Protein AF-A0A968T1I7-F1 (afdb_monomer_lite)

Radius of gyration: 14.36 Å; chains: 1; bounding box: 43×31×31 Å

Sequence (96 aa):
MRNFYEEEGVFILNEGNYTYGNSSLSFYNTQSRQISNQVFFKTNGFPVGDVLQSMTLMDSLAFLVVNNSGKVLVMNANTFKFKAIIQGWYRLGSCS

Structure (mmCIF, N/CA/C/O backbone):
data_AF-A0A968T1I7-F1
#
_entry.id   AF-A0A968T1I7-F1
#
loop_
_atom_site.group_PDB
_atom_site.id
_atom_site.type_symbol
_atom_site.label_atom_id
_atom_site.label_alt_id
_atom_site.label_comp_id
_atom_site.label_asym_id
_atom_site.label_entity_id
_atom_site.label_seq_id
_atom_site.pdbx_PDB_ins_code
_atom_site.Cartn_x
_atom_site.Cartn_y
_atom_site.Cartn_z
_atom_site.occupancy
_atom_site.B_iso_or_equiv
_atom_site.auth_seq_id
_atom_site.auth_comp_id
_atom_site.auth_asym_id
_atom_site.auth_atom_id
_atom_site.pdbx_PDB_model_num
ATOM 1 N N . MET A 1 1 ? -14.333 -16.836 9.548 1.00 45.16 1 MET A N 1
ATOM 2 C CA . MET A 1 1 ? -13.310 -16.170 8.709 1.00 45.16 1 MET A CA 1
ATOM 3 C C . MET A 1 1 ? -13.855 -14.794 8.358 1.00 45.16 1 MET A C 1
ATOM 5 O O . MET A 1 1 ? -15.001 -14.745 7.941 1.00 45.16 1 MET A O 1
ATOM 9 N N . ARG A 1 2 ? -13.124 -13.701 8.620 1.00 43.81 2 ARG A N 1
ATOM 10 C CA . ARG A 1 2 ? -13.593 -12.330 8.331 1.00 43.81 2 ARG A CA 1
ATOM 11 C C . ARG A 1 2 ? -13.123 -11.911 6.937 1.00 43.81 2 ARG A C 1
ATOM 13 O O . ARG A 1 2 ? -11.918 -11.890 6.686 1.00 43.81 2 ARG A O 1
ATOM 20 N N . ASN A 1 3 ? -14.076 -11.620 6.059 1.00 40.62 3 ASN A N 1
ATOM 21 C CA . ASN A 1 3 ? -13.850 -11.080 4.724 1.00 40.62 3 ASN A CA 1
ATOM 22 C C . ASN A 1 3 ? -13.931 -9.553 4.806 1.00 40.62 3 ASN A C 1
ATOM 24 O O . ASN A 1 3 ? -14.911 -9.027 5.314 1.00 40.62 3 ASN A O 1
ATOM 28 N N . PHE A 1 4 ? -12.939 -8.822 4.297 1.00 49.78 4 PHE A N 1
ATOM 29 C CA . PHE A 1 4 ? -12.922 -7.355 4.408 1.00 49.78 4 PHE A CA 1
ATOM 30 C C . PHE A 1 4 ? -13.709 -6.670 3.283 1.00 49.78 4 PHE A C 1
ATOM 32 O O . PHE A 1 4 ? -13.597 -5.469 3.088 1.00 49.78 4 PHE A O 1
ATOM 39 N N . TYR A 1 5 ? -14.572 -7.421 2.594 1.00 48.34 5 TYR A N 1
ATOM 40 C CA . TYR A 1 5 ? -15.748 -6.846 1.944 1.00 48.34 5 TYR A CA 1
ATOM 41 C C . TYR A 1 5 ? -16.749 -6.273 2.963 1.00 48.34 5 TYR A C 1
ATOM 43 O O . TYR A 1 5 ? -17.625 -5.509 2.579 1.00 48.34 5 TYR A O 1
ATOM 51 N N . GLU A 1 6 ? -16.634 -6.649 4.244 1.00 47.25 6 GLU A N 1
ATOM 52 C CA . GLU A 1 6 ? -17.560 -6.242 5.310 1.00 47.25 6 GLU A CA 1
ATOM 53 C C . GLU A 1 6 ? -17.081 -5.047 6.152 1.00 47.25 6 GLU A C 1
ATOM 55 O O . GLU A 1 6 ? -17.870 -4.497 6.920 1.00 47.25 6 GLU A O 1
ATOM 60 N N . GLU A 1 7 ? -15.826 -4.601 6.024 1.00 55.88 7 GLU A N 1
ATOM 61 C CA . GLU A 1 7 ? -15.426 -3.309 6.590 1.00 55.88 7 GLU A CA 1
ATOM 62 C C . GLU A 1 7 ? -15.662 -2.233 5.538 1.00 55.88 7 GLU A C 1
ATOM 64 O O . GLU A 1 7 ? -14.913 -2.112 4.570 1.00 55.88 7 GLU A O 1
ATOM 69 N N . GLU A 1 8 ? -16.731 -1.458 5.717 1.00 70.12 8 GLU A N 1
ATOM 70 C CA . GLU A 1 8 ? -16.982 -0.283 4.895 1.00 70.12 8 GLU A CA 1
ATOM 71 C C . GLU A 1 8 ? -15.777 0.669 5.004 1.00 70.12 8 GLU A C 1
ATOM 73 O O . GLU A 1 8 ? -15.493 1.284 6.039 1.00 70.12 8 GLU A O 1
ATOM 78 N N . GLY A 1 9 ? -15.007 0.745 3.927 1.00 77.00 9 GLY A N 1
ATOM 79 C CA . GLY A 1 9 ? -13.778 1.507 3.911 1.00 77.00 9 GLY A CA 1
ATOM 80 C C . GLY A 1 9 ? -13.340 1.833 2.499 1.00 77.00 9 GLY A C 1
ATOM 81 O O . GLY A 1 9 ? -13.615 1.104 1.548 1.00 77.00 9 GLY A O 1
ATOM 82 N N . VAL A 1 10 ? -12.670 2.968 2.362 1.00 86.38 10 VAL A N 1
ATOM 83 C CA . VAL A 1 10 ? -12.213 3.490 1.078 1.00 86.38 10 VAL A CA 1
ATOM 84 C C . VAL A 1 10 ? -10.696 3.523 1.082 1.00 86.38 10 VAL A C 1
ATOM 86 O O . VAL A 1 10 ? -10.067 4.110 1.966 1.00 86.38 10 VAL A O 1
ATOM 89 N N . PHE A 1 11 ? -10.103 2.902 0.068 1.00 88.12 11 PHE A N 1
ATOM 90 C CA . PHE A 1 11 ? -8.683 3.041 -0.207 1.00 88.12 11 PHE A CA 1
ATOM 91 C C . PHE A 1 11 ? -8.434 4.316 -1.000 1.00 88.12 11 PHE A C 1
ATOM 93 O O . PHE A 1 11 ? -9.065 4.559 -2.026 1.00 88.12 11 PHE A O 1
ATOM 100 N N . ILE A 1 12 ? -7.484 5.110 -0.525 1.00 88.50 12 ILE A N 1
ATOM 101 C CA . ILE A 1 12 ? -7.050 6.347 -1.160 1.00 88.50 12 ILE A CA 1
ATOM 102 C C . ILE A 1 12 ? -5.608 6.129 -1.602 1.00 88.50 12 ILE A C 1
ATOM 104 O O . ILE A 1 12 ? -4.710 5.915 -0.780 1.00 88.50 12 ILE A O 1
ATOM 108 N N . LEU A 1 13 ? -5.406 6.139 -2.915 1.00 88.31 13 LEU A N 1
ATOM 109 C CA . LEU A 1 13 ? -4.103 5.972 -3.534 1.00 88.31 13 LEU A CA 1
ATOM 110 C C . LEU A 1 13 ? -3.485 7.357 -3.687 1.00 88.31 13 LEU A C 1
ATOM 112 O O . LEU A 1 13 ? -4.063 8.227 -4.334 1.00 88.31 13 LEU A O 1
ATOM 116 N N . ASN A 1 14 ? -2.312 7.556 -3.097 1.00 84.44 14 ASN A N 1
ATOM 117 C CA . ASN A 1 14 ? -1.529 8.763 -3.305 1.00 84.44 14 ASN A CA 1
ATOM 118 C C . ASN A 1 14 ? -0.372 8.405 -4.232 1.00 84.44 14 ASN A C 1
ATOM 120 O O . ASN A 1 14 ? 0.560 7.703 -3.826 1.00 84.44 14 ASN A O 1
ATOM 124 N N . GLU A 1 15 ? -0.435 8.894 -5.468 1.00 70.69 15 GLU A N 1
ATOM 125 C CA . GLU A 1 15 ? 0.584 8.654 -6.495 1.00 70.69 15 GLU A CA 1
ATOM 126 C C . GLU A 1 15 ? 1.980 9.103 -6.043 1.00 70.69 15 GLU A C 1
ATOM 128 O O . GLU A 1 15 ? 2.977 8.467 -6.387 1.00 70.69 15 GLU A O 1
ATOM 133 N N . GLY A 1 16 ? 2.047 10.141 -5.207 1.00 70.50 16 GLY A N 1
ATOM 134 C CA . GLY A 1 16 ? 3.303 10.791 -4.861 1.00 70.50 16 GLY A CA 1
ATOM 135 C C . GLY A 1 16 ? 3.793 11.683 -6.002 1.00 70.50 16 GLY A C 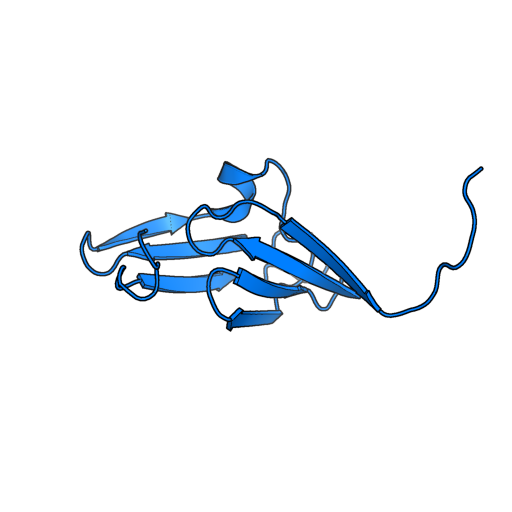1
ATOM 136 O O . GLY A 1 16 ? 3.058 11.987 -6.937 1.00 70.50 16 GLY A O 1
ATOM 137 N N . ASN A 1 17 ? 5.036 12.138 -5.907 1.00 68.81 17 ASN A N 1
ATOM 138 C CA . ASN A 1 17 ? 5.682 12.924 -6.943 1.00 68.81 17 ASN A CA 1
ATOM 139 C C . ASN A 1 17 ? 6.491 12.004 -7.864 1.00 68.81 17 ASN A C 1
ATOM 141 O O . ASN A 1 17 ? 7.126 11.046 -7.414 1.00 68.81 17 ASN A O 1
ATOM 145 N N . TYR A 1 18 ? 6.499 12.329 -9.153 1.00 54.06 18 TYR A N 1
ATOM 146 C CA . TYR A 1 18 ? 7.290 11.622 -10.153 1.00 54.06 18 TYR A CA 1
ATOM 147 C C . TYR A 1 18 ? 8.772 11.620 -9.725 1.00 54.06 18 TYR A C 1
ATOM 149 O O . TYR A 1 18 ? 9.308 12.679 -9.408 1.00 54.06 18 TYR A O 1
ATOM 157 N N . THR A 1 19 ? 9.426 10.450 -9.694 1.00 58.59 19 THR A N 1
ATOM 158 C CA . THR A 1 19 ? 10.843 10.198 -9.305 1.00 58.59 19 THR A CA 1
ATOM 159 C C . THR A 1 19 ? 11.237 10.269 -7.819 1.00 58.59 19 THR A C 1
ATOM 161 O O . THR A 1 19 ? 12.409 10.065 -7.508 1.00 58.59 19 THR A O 1
ATOM 164 N N . TYR A 1 20 ? 10.307 10.509 -6.887 1.00 61.94 20 TYR A N 1
ATOM 165 C CA . TYR A 1 20 ? 10.640 10.663 -5.456 1.00 61.94 20 TYR A CA 1
ATOM 166 C C . TYR A 1 20 ? 10.337 9.444 -4.567 1.00 61.94 20 TYR A C 1
ATOM 168 O O . TYR A 1 20 ? 10.619 9.482 -3.368 1.00 61.94 20 TYR A O 1
ATOM 176 N N . GLY A 1 21 ? 9.751 8.372 -5.099 1.00 61.22 21 GLY A N 1
ATOM 177 C CA . GLY A 1 21 ? 9.491 7.126 -4.367 1.00 61.22 21 GLY A CA 1
ATOM 178 C C . GLY A 1 21 ? 8.497 7.263 -3.217 1.00 61.22 21 GLY A C 1
ATOM 179 O O . GLY A 1 21 ? 8.446 6.406 -2.336 1.00 61.22 21 GLY A O 1
ATOM 180 N N . ASN A 1 22 ? 7.724 8.350 -3.187 1.00 72.06 22 ASN A N 1
ATOM 181 C CA . ASN A 1 22 ? 6.879 8.744 -2.060 1.00 72.06 22 ASN A CA 1
ATOM 182 C C . ASN A 1 22 ? 5.395 8.408 -2.268 1.00 72.06 22 ASN A C 1
ATOM 184 O O . ASN A 1 22 ? 4.532 9.015 -1.626 1.00 72.06 22 ASN A O 1
ATOM 188 N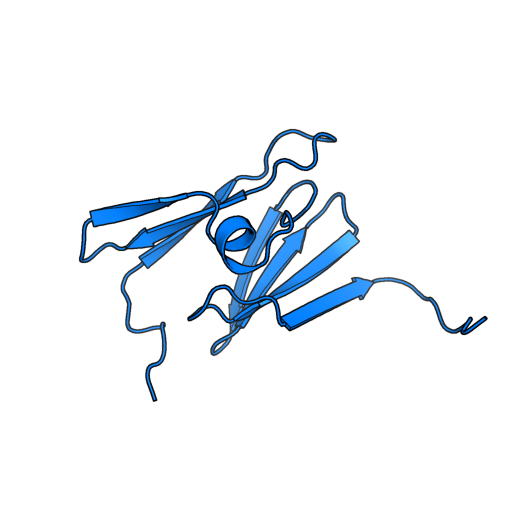 N . SER A 1 23 ? 5.082 7.449 -3.148 1.00 79.94 23 SER A N 1
ATOM 189 C CA . SER A 1 23 ? 3.710 6.955 -3.247 1.00 79.94 23 SER A CA 1
ATOM 190 C C . SER A 1 23 ? 3.287 6.329 -1.917 1.00 79.94 23 SER A C 1
ATOM 192 O O . SER A 1 23 ? 4.070 5.668 -1.222 1.00 79.94 23 SER A O 1
ATOM 194 N N . SER A 1 24 ? 2.039 6.562 -1.526 1.00 83.69 24 SER A N 1
ATOM 195 C CA . SER A 1 24 ? 1.519 6.050 -0.264 1.00 83.69 24 SER A CA 1
ATOM 196 C C . SER A 1 24 ? 0.076 5.604 -0.397 1.00 83.69 24 SER A C 1
ATOM 198 O O . SER A 1 24 ? -0.696 6.127 -1.196 1.00 83.69 24 SER A O 1
ATOM 200 N N . LEU A 1 25 ? -0.292 4.622 0.419 1.00 88.62 25 LEU A N 1
ATOM 201 C CA . LEU A 1 25 ? -1.660 4.146 0.515 1.00 88.62 25 LEU A CA 1
ATOM 202 C C . LEU A 1 25 ? -2.263 4.620 1.832 1.00 88.62 25 LEU A C 1
ATOM 204 O O . LEU A 1 25 ? -1.667 4.418 2.898 1.00 88.62 25 LEU A O 1
ATOM 208 N N . SER A 1 26 ? -3.446 5.214 1.747 1.00 89.69 26 SER A N 1
ATOM 209 C CA . SER A 1 26 ? -4.271 5.558 2.899 1.00 89.69 26 SER A CA 1
ATOM 210 C C . SER A 1 26 ? -5.552 4.732 2.889 1.00 89.69 26 SER A C 1
ATOM 212 O O . SER A 1 26 ? -6.073 4.376 1.833 1.00 89.69 26 SER A O 1
ATOM 214 N N . PHE A 1 27 ? -6.056 4.419 4.077 1.00 89.25 27 PHE A N 1
ATOM 215 C CA . PHE A 1 27 ? -7.318 3.715 4.260 1.00 89.25 27 PHE A CA 1
ATOM 216 C C . PHE A 1 27 ? -8.229 4.545 5.155 1.00 89.25 27 PHE A C 1
ATOM 218 O O . PHE A 1 27 ? -7.844 4.922 6.265 1.00 89.25 27 PHE A O 1
ATOM 225 N N . TYR A 1 28 ? -9.419 4.847 4.658 1.00 87.94 28 TYR A N 1
ATOM 226 C CA . TYR A 1 28 ? -10.472 5.507 5.411 1.00 87.94 28 TYR A CA 1
ATOM 227 C C . TYR A 1 28 ? -11.495 4.467 5.852 1.00 87.94 28 TYR A C 1
ATOM 229 O O . TYR A 1 28 ? -12.091 3.808 5.006 1.00 87.94 28 TYR A O 1
ATOM 237 N N . ASN A 1 29 ? -11.710 4.335 7.158 1.00 85.25 29 ASN A N 1
ATOM 238 C CA . ASN A 1 29 ? -12.762 3.486 7.707 1.00 85.25 29 ASN A CA 1
ATOM 239 C C . ASN A 1 29 ? -14.033 4.338 7.875 1.00 85.25 29 ASN A C 1
ATOM 241 O O . ASN A 1 29 ? -14.016 5.330 8.610 1.00 85.25 29 ASN A O 1
ATOM 245 N N . THR A 1 30 ? -15.122 3.988 7.185 1.00 82.88 30 THR A N 1
ATOM 246 C CA . THR A 1 30 ? -16.357 4.798 7.196 1.00 82.88 30 THR A CA 1
ATOM 247 C C . THR A 1 30 ? -17.119 4.666 8.516 1.00 82.88 30 THR A C 1
ATOM 249 O O . THR A 1 30 ? -17.784 5.616 8.930 1.00 82.88 30 THR A O 1
ATOM 252 N N . GLN A 1 31 ? -16.980 3.531 9.209 1.00 83.94 31 GLN A N 1
ATOM 253 C CA . GLN A 1 31 ? -17.658 3.260 10.477 1.00 83.94 31 GLN A CA 1
ATOM 254 C C . GLN A 1 31 ? -17.069 4.102 11.612 1.00 83.94 31 GLN A C 1
ATOM 256 O O . GLN A 1 31 ? -17.797 4.784 12.331 1.00 83.94 31 GLN A O 1
ATOM 261 N N . SER A 1 32 ? -15.741 4.101 11.756 1.00 85.50 32 SER A N 1
ATOM 262 C CA . SER A 1 32 ? -15.044 4.906 12.768 1.00 85.50 32 SER A CA 1
ATOM 263 C C . SER A 1 32 ? -14.810 6.352 12.326 1.00 85.50 32 SER A C 1
ATOM 265 O O . SER A 1 32 ? -14.465 7.197 13.154 1.00 85.50 32 SER A O 1
ATOM 267 N N . ARG A 1 33 ? -14.998 6.646 11.030 1.00 85.69 33 ARG A N 1
ATOM 268 C CA . ARG A 1 33 ? -14.692 7.929 10.376 1.00 85.69 33 ARG A CA 1
ATOM 269 C C . ARG A 1 33 ? -13.234 8.358 10.545 1.00 85.69 33 ARG A C 1
ATOM 271 O O . ARG A 1 33 ? -12.933 9.552 10.544 1.00 85.69 33 ARG A O 1
ATOM 278 N N . GLN A 1 34 ? -12.326 7.398 10.685 1.00 85.06 34 GLN A N 1
ATOM 279 C CA . GLN A 1 34 ? -10.900 7.654 10.855 1.00 85.06 34 GLN A CA 1
ATOM 280 C C . GLN A 1 34 ? -10.126 7.342 9.580 1.00 85.06 34 GLN A C 1
ATOM 282 O O . GLN A 1 34 ? -10.405 6.372 8.874 1.00 85.06 34 GLN A O 1
ATOM 287 N N . ILE A 1 35 ? -9.106 8.157 9.317 1.00 88.19 35 ILE A N 1
ATOM 288 C CA . ILE A 1 35 ? -8.152 7.932 8.236 1.00 88.19 35 ILE A CA 1
ATOM 289 C C . ILE A 1 35 ? -6.837 7.395 8.794 1.00 88.19 35 ILE A C 1
ATOM 291 O O . ILE A 1 35 ? -6.237 7.961 9.708 1.00 88.19 35 ILE A O 1
ATOM 295 N N . SER A 1 36 ? -6.366 6.306 8.204 1.00 88.25 36 SER A N 1
ATOM 296 C CA . SER A 1 36 ? -5.045 5.747 8.450 1.00 88.25 36 SER A CA 1
ATOM 297 C C . SER A 1 36 ? -4.159 6.033 7.249 1.00 88.25 36 SER A C 1
ATOM 299 O O . SER A 1 36 ? -4.369 5.495 6.166 1.00 88.25 36 SER A O 1
ATOM 301 N N . ASN A 1 37 ? -3.158 6.890 7.437 1.00 89.62 37 ASN A N 1
ATOM 302 C CA . ASN A 1 37 ? -2.191 7.220 6.392 1.00 89.62 37 ASN A CA 1
ATOM 303 C C . ASN A 1 37 ? -0.997 6.261 6.401 1.00 89.62 37 ASN A C 1
ATOM 305 O O . ASN A 1 37 ? -0.577 5.810 7.475 1.00 89.62 37 ASN A O 1
ATOM 309 N N . GLN A 1 38 ? -0.425 6.026 5.215 1.00 87.62 38 GLN A N 1
ATOM 310 C CA . GLN A 1 38 ? 0.769 5.198 4.991 1.00 87.62 38 GLN A CA 1
ATOM 311 C C . GLN A 1 38 ? 0.611 3.756 5.509 1.00 87.62 38 GLN A C 1
ATOM 313 O O . GLN A 1 38 ? 1.543 3.189 6.084 1.00 87.62 38 GLN A O 1
ATOM 318 N N . VAL A 1 39 ? -0.570 3.155 5.321 1.00 90.12 39 VAL A N 1
ATOM 319 C CA . VAL A 1 39 ? -0.903 1.835 5.896 1.00 90.12 39 VAL A CA 1
ATOM 320 C C . VAL A 1 39 ? 0.045 0.736 5.425 1.00 90.12 39 VAL A C 1
ATOM 322 O O . VAL A 1 39 ? 0.459 -0.102 6.218 1.00 90.12 39 VAL A O 1
ATOM 325 N N . PHE A 1 40 ? 0.472 0.783 4.162 1.00 88.25 40 PHE A N 1
ATOM 326 C CA . PHE A 1 40 ? 1.396 -0.206 3.615 1.00 88.25 40 PHE A CA 1
ATOM 327 C C . PHE A 1 40 ? 2.792 -0.114 4.248 1.00 88.25 40 PHE A C 1
ATOM 329 O O . PHE A 1 40 ? 3.347 -1.132 4.661 1.00 88.25 40 PHE A O 1
ATOM 336 N N . PHE A 1 41 ? 3.341 1.100 4.363 1.00 87.69 41 PHE A N 1
ATOM 337 C CA . PHE A 1 41 ? 4.664 1.325 4.949 1.00 87.69 41 PHE A CA 1
ATOM 338 C C . PHE A 1 41 ? 4.683 0.959 6.434 1.00 87.69 41 PHE A C 1
ATOM 340 O O . PHE A 1 41 ? 5.586 0.257 6.881 1.00 87.69 41 PHE A O 1
ATOM 347 N N . LYS A 1 42 ? 3.649 1.359 7.185 1.00 87.81 42 LYS A N 1
ATOM 348 C CA . LYS A 1 42 ? 3.518 1.033 8.613 1.00 87.81 42 LYS A CA 1
ATOM 349 C C . LYS A 1 42 ? 3.489 -0.472 8.876 1.00 87.81 42 LYS A C 1
ATOM 351 O O . LYS A 1 42 ? 4.037 -0.916 9.878 1.00 87.81 42 LYS A O 1
ATOM 356 N N . THR A 1 43 ? 2.867 -1.244 7.987 1.00 90.62 43 THR A N 1
ATOM 357 C CA . THR A 1 43 ? 2.751 -2.699 8.146 1.00 90.62 43 THR A CA 1
ATOM 358 C C . THR A 1 43 ? 3.986 -3.459 7.664 1.00 90.62 43 THR A C 1
ATOM 360 O O . THR A 1 43 ? 4.352 -4.460 8.276 1.00 90.62 43 THR A O 1
ATOM 363 N N . ASN A 1 44 ? 4.610 -3.030 6.564 1.00 89.50 44 ASN A N 1
ATOM 364 C CA . ASN A 1 44 ? 5.644 -3.822 5.884 1.00 89.50 44 ASN A CA 1
ATOM 365 C C . ASN A 1 44 ? 7.064 -3.260 6.024 1.00 89.50 44 ASN A C 1
ATOM 367 O O . ASN A 1 44 ? 8.021 -3.967 5.728 1.00 89.50 44 ASN A O 1
ATOM 371 N N . GLY A 1 45 ? 7.217 -2.008 6.463 1.00 86.56 45 GLY A N 1
ATOM 372 C CA . GLY A 1 45 ? 8.516 -1.362 6.667 1.00 86.56 45 GLY A CA 1
ATOM 373 C C . GLY A 1 45 ? 9.212 -0.878 5.390 1.00 86.56 45 GLY A C 1
ATOM 374 O O . GLY A 1 45 ? 10.359 -0.449 5.460 1.00 86.56 45 GLY A O 1
ATOM 375 N N . PHE A 1 46 ? 8.550 -0.926 4.229 1.00 84.88 46 PHE A N 1
ATOM 376 C CA . PHE A 1 46 ? 9.085 -0.425 2.958 1.00 84.88 46 PHE A CA 1
ATOM 377 C C . PHE A 1 46 ? 7.998 0.279 2.124 1.00 84.88 46 PHE A C 1
ATOM 379 O O . PHE A 1 46 ? 6.806 0.003 2.310 1.00 84.88 46 PHE A O 1
ATOM 386 N N . PRO A 1 47 ? 8.366 1.239 1.251 1.00 83.38 47 PRO A N 1
ATOM 387 C CA . PRO A 1 47 ? 7.399 2.008 0.471 1.00 83.38 47 PRO A CA 1
ATOM 388 C C . PRO A 1 47 ? 6.771 1.170 -0.649 1.00 83.38 47 PRO A C 1
ATOM 390 O O . PRO A 1 47 ? 7.352 0.196 -1.127 1.00 83.38 47 PRO A O 1
ATOM 393 N N . VAL A 1 48 ? 5.590 1.581 -1.114 1.00 81.75 48 VAL A N 1
ATOM 394 C CA . VAL A 1 48 ? 4.907 0.935 -2.251 1.00 81.75 48 VAL A CA 1
ATOM 395 C C . VAL A 1 48 ? 5.760 1.086 -3.527 1.00 81.75 48 VAL A C 1
ATOM 397 O O . VAL A 1 48 ? 6.007 0.122 -4.258 1.00 81.75 48 VAL A O 1
ATOM 400 N N . GLY A 1 49 ? 6.318 2.275 -3.755 1.00 78.94 49 GLY A N 1
ATOM 401 C CA . GLY A 1 49 ? 7.261 2.548 -4.840 1.00 78.94 49 GLY A CA 1
ATOM 402 C C . GLY A 1 49 ? 7.030 3.909 -5.483 1.00 78.94 49 GLY A C 1
ATOM 403 O O . GLY A 1 49 ? 6.590 4.849 -4.821 1.00 78.94 49 GLY A O 1
ATOM 404 N N . ASP A 1 50 ? 7.304 3.992 -6.781 1.00 72.94 50 ASP A N 1
ATOM 405 C CA . ASP A 1 50 ? 7.155 5.211 -7.571 1.00 72.94 50 ASP A CA 1
ATOM 406 C C . ASP A 1 50 ? 5.873 5.185 -8.406 1.00 72.94 50 ASP A C 1
ATOM 408 O O . ASP A 1 50 ? 5.747 4.372 -9.321 1.00 72.94 50 ASP A O 1
ATOM 412 N N . VAL A 1 51 ? 4.960 6.123 -8.134 1.00 75.25 51 VAL A N 1
ATOM 413 C CA . VAL A 1 51 ? 3.703 6.320 -8.878 1.00 75.25 51 VAL A CA 1
ATOM 414 C C . VAL A 1 51 ? 2.751 5.124 -8.755 1.00 75.25 51 VAL A C 1
ATOM 416 O O . VAL A 1 51 ? 2.670 4.251 -9.625 1.00 75.25 51 VAL A O 1
ATOM 419 N N . LEU A 1 52 ? 2.004 5.095 -7.647 1.00 80.25 52 LEU A N 1
ATOM 420 C CA . LEU A 1 52 ? 0.898 4.159 -7.436 1.00 80.25 52 LEU A CA 1
ATOM 421 C C . LEU A 1 52 ? -0.311 4.586 -8.280 1.00 80.25 52 LEU A C 1
ATOM 423 O O . LEU A 1 52 ? -1.096 5.421 -7.848 1.00 80.25 52 LEU A O 1
ATOM 427 N N . GLN A 1 53 ? -0.449 4.006 -9.469 1.00 83.44 53 GLN A N 1
ATOM 428 C CA . GLN A 1 53 ? -1.411 4.460 -10.475 1.00 83.44 53 GLN A CA 1
ATOM 429 C C . GLN A 1 53 ? -2.816 3.898 -10.252 1.00 83.44 53 GLN A C 1
ATOM 431 O O . GLN A 1 53 ? -3.814 4.592 -10.424 1.00 83.44 53 GLN A O 1
ATOM 436 N N . SER A 1 54 ? -2.919 2.611 -9.924 1.00 85.19 54 SER A N 1
ATOM 437 C CA . SER A 1 54 ? -4.221 1.973 -9.753 1.00 85.19 54 SER A CA 1
ATOM 438 C C . SER A 1 54 ? -4.168 0.832 -8.754 1.00 85.19 54 SER A C 1
ATOM 440 O O . SER A 1 54 ? -3.108 0.296 -8.422 1.00 85.19 54 SER A O 1
ATOM 442 N N . MET A 1 55 ? -5.344 0.476 -8.246 1.00 88.31 55 MET A N 1
ATOM 443 C CA . MET A 1 55 ? -5.520 -0.651 -7.351 1.00 88.31 55 MET A CA 1
ATOM 444 C C . MET A 1 55 ? -6.778 -1.417 -7.739 1.00 88.31 55 MET A C 1
ATOM 446 O O . MET A 1 55 ? -7.798 -0.824 -8.078 1.00 88.31 55 MET A O 1
ATOM 450 N N . THR A 1 56 ? -6.712 -2.741 -7.671 1.00 88.38 56 THR A N 1
ATOM 451 C CA . THR A 1 56 ? -7.866 -3.631 -7.831 1.00 88.38 56 THR A CA 1
ATOM 452 C C . THR A 1 56 ? -7.934 -4.586 -6.651 1.00 88.38 56 THR A C 1
ATOM 454 O O . THR A 1 56 ? -6.913 -5.111 -6.209 1.00 88.38 56 THR A O 1
ATOM 457 N N . LEU A 1 57 ? -9.139 -4.804 -6.134 1.00 85.19 57 LEU A N 1
ATOM 458 C CA . LEU A 1 57 ? -9.410 -5.786 -5.092 1.00 85.19 57 LEU A CA 1
ATOM 459 C C . LEU A 1 57 ? -9.994 -7.039 -5.741 1.00 85.19 57 LEU A C 1
ATOM 461 O O . LEU A 1 57 ? -10.966 -6.951 -6.488 1.00 85.19 57 LEU A O 1
ATOM 465 N N . MET A 1 58 ? -9.404 -8.193 -5.449 1.00 83.44 58 MET A N 1
ATOM 466 C CA . MET A 1 58 ? -9.920 -9.496 -5.861 1.00 83.44 58 MET A CA 1
ATOM 467 C C . MET A 1 58 ? -9.769 -10.460 -4.686 1.00 83.44 58 MET A C 1
ATOM 469 O O . MET A 1 58 ? -8.671 -10.649 -4.157 1.00 83.44 58 MET A O 1
ATOM 473 N N . ASP A 1 59 ? -10.881 -11.031 -4.240 1.00 84.38 59 ASP A N 1
ATOM 474 C CA . ASP A 1 59 ? -10.977 -11.817 -3.008 1.00 84.38 59 ASP A CA 1
ATOM 475 C C . ASP A 1 59 ? -10.420 -11.067 -1.782 1.00 84.38 59 ASP A C 1
ATOM 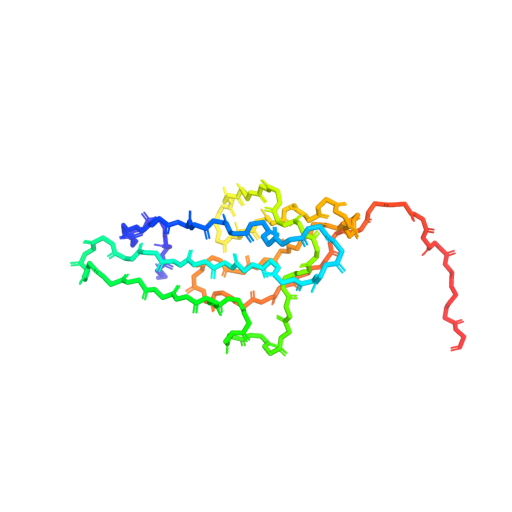477 O O . ASP A 1 59 ? -10.881 -9.991 -1.405 1.00 84.38 59 ASP A O 1
ATOM 481 N N . SER A 1 60 ? -9.393 -11.632 -1.149 1.00 85.69 60 SER A N 1
ATOM 482 C CA . SER A 1 60 ? -8.696 -11.040 0.000 1.00 85.69 60 SER A CA 1
ATOM 483 C C . SER A 1 60 ? -7.402 -10.315 -0.387 1.00 85.69 60 SER A C 1
ATOM 485 O O . SER A 1 60 ? -6.598 -9.957 0.485 1.00 85.69 60 SER A O 1
ATOM 487 N N . LEU A 1 61 ? -7.165 -10.137 -1.688 1.00 87.50 61 LEU A N 1
ATOM 488 C CA . LEU A 1 61 ? -5.941 -9.577 -2.242 1.00 87.50 61 LEU A CA 1
ATOM 489 C C . LEU A 1 61 ? -6.209 -8.212 -2.877 1.00 87.50 61 LEU A C 1
ATOM 491 O O . LEU A 1 61 ? -7.186 -8.003 -3.590 1.00 87.50 61 LEU A O 1
ATOM 495 N N . ALA A 1 62 ? -5.291 -7.288 -2.629 1.00 89.62 62 ALA A N 1
ATOM 496 C CA . ALA A 1 62 ? -5.208 -6.010 -3.303 1.00 89.62 62 ALA A CA 1
ATOM 497 C C . ALA A 1 62 ? -4.002 -6.027 -4.244 1.00 89.62 62 ALA A C 1
ATOM 499 O O . ALA A 1 62 ? -2.873 -6.292 -3.821 1.00 89.62 62 ALA A O 1
ATOM 500 N N . PHE A 1 63 ? -4.264 -5.738 -5.512 1.00 89.56 63 PHE A N 1
ATOM 501 C CA . PHE A 1 63 ? -3.285 -5.613 -6.581 1.00 89.56 63 PHE A CA 1
ATOM 502 C C . PHE A 1 63 ? -3.035 -4.131 -6.812 1.00 89.56 63 PHE A C 1
ATOM 504 O O . PHE A 1 63 ? -3.945 -3.415 -7.216 1.00 89.56 63 PHE A O 1
ATOM 511 N N . LEU A 1 64 ? -1.821 -3.671 -6.535 1.00 89.31 64 LEU A N 1
ATOM 512 C CA . LEU A 1 64 ? -1.390 -2.289 -6.691 1.00 89.31 64 LEU A CA 1
ATOM 513 C C . LEU A 1 64 ? -0.498 -2.185 -7.924 1.00 89.31 64 LEU A C 1
ATOM 515 O O . LEU A 1 64 ? 0.587 -2.767 -7.953 1.00 89.31 64 LEU A O 1
ATOM 519 N N . VAL A 1 65 ? -0.935 -1.439 -8.931 1.00 87.19 65 VAL A N 1
ATOM 520 C CA . VAL A 1 65 ? -0.159 -1.182 -10.146 1.00 87.19 65 VAL A CA 1
ATOM 521 C C . VAL A 1 65 ? 0.731 0.034 -9.911 1.00 87.19 65 VAL A C 1
ATOM 523 O O . VAL A 1 65 ? 0.242 1.140 -9.672 1.00 87.19 65 VAL A O 1
ATOM 526 N N . VAL A 1 66 ? 2.046 -0.175 -9.976 1.00 82.81 66 VAL A N 1
ATOM 527 C CA . VAL A 1 66 ? 3.054 0.864 -9.738 1.00 82.81 66 VAL A CA 1
ATOM 528 C C . VAL A 1 66 ? 3.776 1.150 -11.055 1.00 82.81 66 VAL A C 1
ATOM 530 O O . VAL A 1 66 ? 4.642 0.378 -11.478 1.00 82.81 66 VAL A O 1
ATOM 533 N N . ASN A 1 67 ? 3.377 2.235 -11.726 1.00 67.88 67 ASN A N 1
ATOM 534 C CA . ASN A 1 67 ? 3.699 2.507 -13.132 1.00 67.88 67 ASN A CA 1
ATOM 535 C C . ASN A 1 67 ? 5.203 2.741 -13.344 1.00 67.88 67 ASN A C 1
ATOM 537 O O . ASN A 1 67 ? 5.847 1.992 -14.076 1.00 67.88 67 ASN A O 1
ATOM 541 N N . ASN A 1 68 ? 5.801 3.683 -12.609 1.00 66.31 68 ASN A N 1
ATOM 542 C CA . ASN A 1 68 ? 7.220 4.025 -12.763 1.00 66.31 68 ASN A CA 1
ATOM 543 C C . ASN A 1 68 ? 8.173 2.970 -12.155 1.00 66.31 68 ASN A C 1
ATOM 545 O O . ASN A 1 68 ? 9.388 3.130 -12.162 1.00 66.31 68 ASN A O 1
ATOM 549 N N . SER A 1 69 ? 7.636 1.875 -11.611 1.00 63.59 69 SER A N 1
ATOM 550 C CA . SER A 1 69 ? 8.418 0.734 -11.121 1.00 63.59 69 SER A CA 1
ATOM 551 C C . SER A 1 69 ? 8.208 -0.546 -11.940 1.00 63.59 69 SER A C 1
ATOM 553 O O . SER A 1 69 ? 8.789 -1.571 -11.582 1.00 63.59 69 SER A O 1
ATOM 555 N N . GLY A 1 70 ? 7.364 -0.527 -12.984 1.00 73.38 70 GLY A N 1
ATOM 556 C CA . GLY A 1 70 ? 7.109 -1.692 -13.846 1.00 73.38 70 GLY A CA 1
ATOM 557 C C . GLY A 1 70 ? 6.651 -2.946 -13.089 1.00 73.38 70 GLY A C 1
ATOM 558 O O . GLY A 1 70 ? 6.947 -4.070 -13.500 1.00 73.38 70 GLY A O 1
ATOM 559 N N . LYS A 1 71 ? 5.986 -2.770 -11.941 1.00 81.75 71 LYS A N 1
ATOM 560 C CA . LYS A 1 71 ? 5.651 -3.860 -11.018 1.00 81.75 71 LYS A CA 1
ATOM 561 C C . LYS A 1 71 ? 4.210 -3.752 -10.535 1.00 81.75 71 LYS A C 1
ATOM 563 O O . LYS A 1 71 ? 3.698 -2.658 -10.303 1.00 81.75 71 LYS A O 1
ATOM 568 N N . VAL A 1 72 ? 3.588 -4.903 -10.315 1.00 87.00 72 VAL A N 1
ATOM 569 C CA . VAL A 1 72 ? 2.325 -5.020 -9.587 1.00 87.00 72 VAL A CA 1
ATOM 570 C C . VAL A 1 72 ? 2.627 -5.606 -8.217 1.00 87.00 72 VAL A C 1
ATOM 572 O O . VAL A 1 72 ? 3.175 -6.700 -8.099 1.00 87.00 72 VAL A O 1
ATOM 575 N N . LEU A 1 73 ? 2.299 -4.866 -7.168 1.00 88.69 73 LEU A N 1
ATOM 576 C CA . LEU A 1 73 ? 2.411 -5.334 -5.795 1.00 88.69 73 LEU A CA 1
ATOM 577 C C . LEU A 1 73 ? 1.122 -6.028 -5.386 1.00 88.69 73 LEU A C 1
ATOM 579 O O . LEU A 1 73 ? 0.034 -5.501 -5.585 1.00 88.69 73 LEU A O 1
ATOM 583 N N . VAL A 1 74 ? 1.250 -7.196 -4.774 1.00 90.94 74 VAL A N 1
ATOM 584 C CA . VAL A 1 74 ? 0.128 -7.918 -4.186 1.00 90.94 74 VAL A CA 1
ATOM 585 C C . VAL A 1 74 ? 0.252 -7.815 -2.678 1.00 90.94 74 VAL A C 1
ATOM 587 O O . VAL A 1 74 ? 1.280 -8.182 -2.099 1.00 90.94 74 VAL A O 1
ATOM 590 N N . MET A 1 75 ? -0.801 -7.334 -2.032 1.00 91.62 75 MET A N 1
ATOM 591 C CA . MET A 1 75 ? -0.929 -7.333 -0.579 1.00 91.62 75 MET A CA 1
ATOM 592 C C . MET A 1 75 ? -2.253 -7.964 -0.171 1.00 91.62 75 MET A C 1
ATOM 594 O O . MET A 1 75 ? -3.199 -8.039 -0.947 1.00 91.62 75 MET A O 1
ATOM 598 N N . ASN A 1 76 ? -2.337 -8.416 1.068 1.00 90.06 76 ASN A N 1
ATOM 599 C CA . ASN A 1 76 ? -3.594 -8.851 1.643 1.00 90.06 76 ASN A CA 1
ATOM 600 C C . ASN A 1 76 ? -4.402 -7.618 2.089 1.00 90.06 76 ASN A C 1
ATOM 602 O O . ASN A 1 76 ? -3.920 -6.841 2.912 1.00 90.06 76 ASN A O 1
ATOM 606 N N . ALA A 1 77 ? -5.615 -7.447 1.556 1.00 86.19 77 ALA A N 1
ATOM 607 C CA . ALA A 1 77 ? -6.456 -6.265 1.790 1.00 86.19 77 ALA A CA 1
ATOM 608 C C . ALA A 1 77 ? -6.858 -6.098 3.267 1.00 86.19 77 ALA A C 1
ATOM 610 O O . ALA A 1 77 ? -7.072 -4.988 3.737 1.00 86.19 77 ALA A O 1
ATOM 611 N N . ASN A 1 78 ? -6.884 -7.214 3.996 1.00 84.56 78 ASN A N 1
ATOM 612 C CA . ASN A 1 78 ? -7.339 -7.319 5.377 1.00 84.56 78 ASN A CA 1
ATOM 613 C C . ASN A 1 78 ? -6.284 -6.879 6.397 1.00 84.56 78 ASN A C 1
ATOM 615 O O . ASN A 1 78 ? -6.574 -6.341 7.459 1.00 84.56 78 ASN A O 1
ATOM 619 N N . THR A 1 79 ? -5.029 -7.205 6.104 1.00 85.88 79 THR A N 1
ATOM 620 C CA . THR A 1 79 ? -3.905 -7.023 7.033 1.00 85.88 7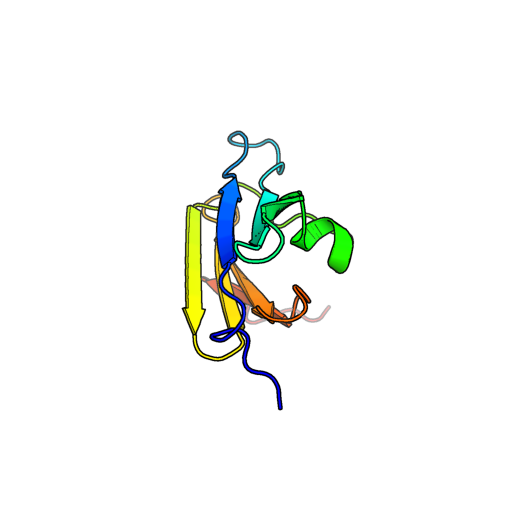9 THR A CA 1
ATOM 621 C C . THR A 1 79 ? -2.901 -5.997 6.534 1.00 85.88 79 THR A C 1
ATOM 623 O O . THR A 1 79 ? -1.940 -5.703 7.237 1.00 85.88 79 THR A O 1
ATOM 626 N N . PHE A 1 80 ? -3.075 -5.509 5.304 1.00 88.56 80 PHE A N 1
ATOM 627 C CA . PHE A 1 80 ? -2.113 -4.702 4.550 1.00 88.56 80 PHE A CA 1
ATOM 628 C C . PHE A 1 80 ? -0.736 -5.360 4.389 1.00 88.56 80 PHE A C 1
ATOM 630 O O . PHE A 1 80 ? 0.224 -4.695 4.004 1.00 88.56 80 PHE A O 1
ATOM 637 N N . LYS A 1 81 ? -0.612 -6.664 4.675 1.00 89.81 81 LYS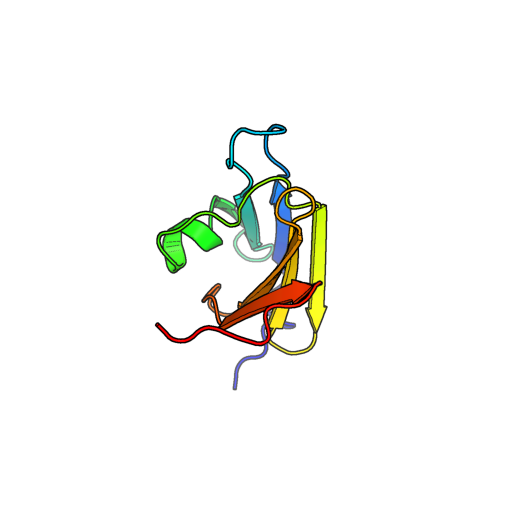 A N 1
ATOM 638 C CA . LYS A 1 81 ? 0.655 -7.386 4.561 1.00 89.81 81 LYS A CA 1
ATOM 639 C C . LYS A 1 81 ? 0.978 -7.672 3.107 1.00 89.81 81 LYS A C 1
ATOM 641 O O . LYS A 1 81 ? 0.157 -8.227 2.375 1.00 89.81 81 LYS A O 1
ATOM 646 N N . PHE A 1 82 ? 2.199 -7.345 2.725 1.00 91.75 82 PHE A N 1
ATOM 647 C CA . PHE A 1 82 ? 2.796 -7.705 1.455 1.00 91.75 82 PHE A CA 1
ATOM 648 C C . PHE A 1 82 ? 2.751 -9.226 1.232 1.00 91.75 82 PHE A C 1
ATOM 650 O O . PHE A 1 82 ? 2.922 -10.018 2.165 1.00 91.75 82 PHE A O 1
ATOM 657 N N . LYS A 1 83 ? 2.492 -9.632 -0.013 1.00 91.94 83 LYS A N 1
ATOM 658 C CA . LYS A 1 83 ? 2.405 -11.035 -0.430 1.00 91.94 83 LYS A CA 1
ATOM 659 C C . LYS A 1 83 ? 3.367 -11.365 -1.559 1.00 91.94 83 LYS A C 1
ATOM 661 O O . LYS A 1 83 ? 4.069 -12.365 -1.462 1.00 91.94 83 LYS A O 1
ATOM 666 N N . ALA A 1 84 ? 3.373 -10.567 -2.621 1.00 89.69 84 ALA A N 1
ATOM 667 C CA . ALA A 1 84 ? 4.179 -10.850 -3.801 1.00 89.69 84 ALA A CA 1
ATOM 668 C C . ALA A 1 84 ? 4.400 -9.599 -4.654 1.00 89.69 84 ALA A C 1
ATOM 670 O O . ALA A 1 84 ? 3.670 -8.613 -4.541 1.00 89.69 84 ALA A O 1
ATOM 671 N N . ILE A 1 85 ? 5.390 -9.671 -5.542 1.00 88.31 85 ILE A N 1
ATOM 672 C CA . ILE A 1 85 ? 5.570 -8.730 -6.648 1.00 88.31 85 ILE A CA 1
ATOM 673 C C . ILE A 1 85 ? 5.390 -9.513 -7.945 1.00 88.31 85 ILE A C 1
ATOM 675 O O . ILE A 1 85 ? 6.025 -10.548 -8.131 1.00 88.31 85 ILE A O 1
ATOM 679 N N . ILE A 1 86 ? 4.553 -9.007 -8.842 1.00 85.50 86 ILE A N 1
ATOM 680 C CA . ILE A 1 86 ? 4.462 -9.464 -10.225 1.00 85.50 86 ILE A CA 1
ATOM 681 C C . ILE A 1 86 ? 5.225 -8.439 -11.062 1.00 85.50 86 ILE A C 1
ATOM 683 O O . ILE A 1 86 ? 4.825 -7.279 -11.151 1.00 85.50 86 ILE A O 1
ATOM 687 N N . GLN A 1 87 ? 6.351 -8.844 -11.639 1.00 79.19 87 GLN A N 1
ATOM 688 C CA . GLN A 1 87 ? 7.134 -8.019 -12.561 1.00 79.19 87 GLN A CA 1
ATOM 689 C C . GLN A 1 87 ? 6.967 -8.553 -13.982 1.00 79.19 87 GLN A C 1
ATOM 691 O O . GLN A 1 87 ? 7.073 -9.758 -14.215 1.00 79.19 87 GLN A O 1
ATOM 696 N N . GLY A 1 88 ? 6.684 -7.653 -14.924 1.00 63.94 88 GLY A N 1
ATOM 697 C CA . GLY A 1 88 ? 6.607 -7.970 -16.346 1.00 63.94 88 GLY A CA 1
ATOM 698 C C . GLY A 1 88 ? 7.943 -7.712 -17.045 1.00 63.94 88 GLY A C 1
ATOM 699 O O . GLY A 1 88 ? 8.379 -6.570 -17.095 1.00 63.94 88 GLY A O 1
ATOM 700 N N . TRP A 1 89 ? 8.509 -8.788 -17.611 1.00 51.25 89 TRP A N 1
ATOM 701 C CA . TRP A 1 89 ? 9.633 -8.907 -18.566 1.00 51.25 89 TRP A CA 1
ATOM 702 C C . TRP A 1 89 ? 10.965 -9.490 -18.034 1.00 51.25 89 TRP A C 1
ATOM 704 O O . TRP A 1 89 ? 11.829 -8.811 -17.499 1.00 51.25 89 TRP A O 1
ATOM 714 N N . TYR A 1 90 ? 11.069 -10.810 -18.257 1.00 42.44 90 TYR A N 1
ATOM 715 C CA . TYR A 1 90 ? 12.220 -11.722 -18.389 1.00 42.44 90 TYR A CA 1
ATOM 716 C C . TYR A 1 90 ? 13.472 -11.500 -17.515 1.00 42.44 90 TYR A C 1
ATOM 718 O O . TYR A 1 90 ? 14.427 -10.837 -17.909 1.00 42.44 90 TYR A O 1
ATOM 726 N N . ARG A 1 91 ? 13.575 -12.276 -16.429 1.00 44.06 91 ARG A N 1
ATOM 727 C CA . ARG A 1 91 ? 14.856 -12.875 -16.021 1.00 44.06 91 ARG A CA 1
ATOM 728 C C . ARG A 1 91 ? 14.666 -14.370 -15.765 1.00 44.06 91 ARG A C 1
ATOM 730 O O . ARG A 1 91 ? 14.447 -14.814 -14.643 1.00 44.06 91 ARG A O 1
ATOM 737 N N . LEU A 1 92 ? 14.731 -15.151 -16.843 1.00 49.53 92 LEU A N 1
ATOM 738 C CA . LEU A 1 92 ? 15.263 -16.507 -16.737 1.00 49.53 92 LEU A CA 1
ATOM 739 C C . LEU A 1 92 ? 16.774 -16.355 -16.508 1.00 49.53 92 LEU A C 1
ATOM 741 O O . LEU A 1 92 ? 17.464 -15.820 -17.369 1.00 49.53 92 LEU A O 1
ATOM 745 N N . GLY A 1 93 ? 17.262 -16.801 -15.350 1.00 49.22 93 GLY A N 1
ATOM 746 C CA . GLY 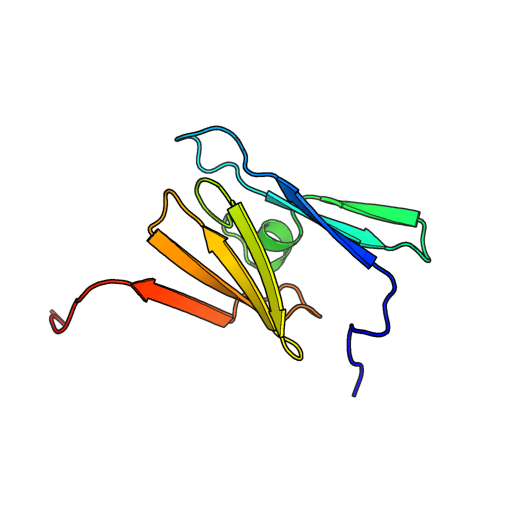A 1 93 ? 18.683 -16.784 -14.978 1.00 49.22 93 GLY A CA 1
ATOM 747 C C . GLY A 1 93 ? 19.170 -15.403 -14.516 1.00 49.22 93 GLY A C 1
ATOM 748 O O . GLY A 1 93 ? 18.850 -14.379 -15.099 1.00 49.22 93 GLY A O 1
ATOM 749 N N . SER A 1 94 ? 19.923 -15.265 -13.435 1.00 41.84 94 SER A N 1
ATOM 750 C CA . SER A 1 94 ? 20.932 -16.167 -12.897 1.00 41.84 94 SER A CA 1
ATOM 751 C C . SER A 1 94 ? 20.857 -16.195 -11.372 1.00 41.84 94 SER A C 1
ATOM 753 O O . SER A 1 94 ? 20.959 -15.154 -10.722 1.00 41.84 94 SER A O 1
ATOM 755 N N . CYS A 1 95 ? 20.741 -17.396 -10.812 1.00 41.06 95 CYS A N 1
ATOM 756 C CA . CYS A 1 95 ? 21.346 -17.670 -9.519 1.00 41.06 95 CYS A CA 1
ATOM 757 C C . CYS A 1 95 ? 22.863 -17.627 -9.759 1.00 41.06 95 CYS A C 1
ATOM 759 O O . CYS A 1 95 ? 23.363 -18.409 -10.568 1.00 41.06 95 CYS A O 1
ATOM 761 N N . SER A 1 96 ? 23.551 -16.660 -9.157 1.00 44.00 96 SER A N 1
ATOM 762 C CA . SER A 1 96 ? 25.011 -16.643 -9.014 1.00 44.00 96 SER A CA 1
ATOM 763 C C . SER A 1 96 ? 25.349 -16.917 -7.564 1.00 44.00 96 SER A C 1
ATOM 765 O O . SER A 1 96 ? 24.696 -16.248 -6.729 1.00 44.00 96 SER A O 1
#

pLDDT: mean 76.99, std 15.54, range [40.62, 91.94]

Secondary structure (DSSP, 8-state):
---TTSS-EEEEEE---TTS---EEEEEETTTTEEE-SHHHHHHSS---S-EEEEEEETTEEEEEEGGGTEEEEEETTT--EEEEEE-S-------

Foldseek 3Di:
DDWCVPQPKDKDWAQDDAPPQPTAIKIAGPVVRDIDTRQLCVQEVHGPGHGQDDWDDDGQWIWTDHPVVQWIWIAGNVRSHTDDIDHPDDDPDDDD